Protein AF-A0A933M0D0-F1 (afdb_monomer_lite)

Foldseek 3Di:
DPPDDDPPVVVVVVVVLVVVQVVVCVVPVPDDPCVVCVVVVQVVCCVVVVRPGPVVVVVVVVVVVVVVVVVVVVVVVVVVCVVVVVPPPPCPPDVVNVVVVVVVVVVVVVVVLVVVLVVLVVVLVVCVVVVPVPVSVVSVVVSVVSVVVVVVVVD

Secondary structure (DSSP, 8-state):
--S----HHHHHHHHHHHHHHHHHHHH-TT--HHHHHHHHHHHHHHHHTTT--HHHHHHHHHHHHHHHHHHHHHHHHHHHHHHTT---------HHHHHHHHHHHHHHHHHHHHHHHHHHHHHHHHHHHTT-HHHHHHHHHHHHHHHHHHHHTT-

Sequence (155 aa):
EMPFQVPENLIFLGRTVAILSGMCTGLNPDFNLFIGLAPFAQTLLTEETGGEGLDFWLNEAVEIGRKLLALPARIDGVLNRIERGEFTMISKPSPEQKQQTQLITSALNRLTGGVIVAALIVAGTTLVVNGNWELGIGGWGVALIVLVWMMIQRK

Structure (mmCIF, N/CA/C/O backbone):
data_AF-A0A933M0D0-F1
#
_entry.id   AF-A0A933M0D0-F1
#
loop_
_atom_site.group_PDB
_atom_site.id
_atom_site.type_symbol
_atom_site.label_atom_id
_atom_site.label_alt_id
_atom_site.label_comp_id
_atom_site.label_asym_id
_atom_site.label_entity_id
_atom_site.label_seq_id
_atom_site.pdbx_PDB_ins_code
_atom_site.Cartn_x
_atom_site.Cartn_y
_atom_site.Cartn_z
_atom_site.occupancy
_atom_site.B_iso_or_equiv
_atom_site.auth_seq_id
_atom_site.auth_comp_id
_atom_site.auth_asym_id
_atom_site.auth_atom_id
_atom_site.pdbx_PDB_model_num
ATOM 1 N N . GLU A 1 1 ? -1.687 -19.202 4.052 1.00 47.28 1 GLU A N 1
ATOM 2 C CA . GLU A 1 1 ? -1.463 -18.521 5.345 1.00 47.28 1 GLU A CA 1
ATOM 3 C C . GLU A 1 1 ? -2.719 -17.732 5.672 1.00 47.28 1 GLU A C 1
ATOM 5 O O . GLU A 1 1 ? -3.246 -17.081 4.778 1.00 47.28 1 GLU A O 1
ATOM 10 N N . MET A 1 2 ? -3.283 -17.880 6.873 1.00 53.00 2 MET A N 1
ATOM 11 C CA . MET A 1 2 ? -4.492 -17.132 7.235 1.00 53.00 2 MET A CA 1
ATOM 12 C C . MET A 1 2 ? -4.117 -15.647 7.373 1.00 53.00 2 MET A C 1
ATOM 14 O O . MET A 1 2 ? -3.238 -15.341 8.177 1.00 53.00 2 MET A O 1
ATOM 18 N N . PRO A 1 3 ? -4.737 -14.733 6.603 1.00 57.22 3 PRO A N 1
ATOM 19 C CA . PRO A 1 3 ? -4.288 -13.342 6.469 1.00 57.22 3 PRO A CA 1
ATOM 20 C C . PRO A 1 3 ? -4.542 -12.474 7.713 1.00 57.22 3 PRO A C 1
ATOM 22 O O . PRO A 1 3 ? -4.252 -11.282 7.703 1.00 57.22 3 PRO A O 1
ATOM 25 N N . PHE A 1 4 ? -5.080 -13.054 8.788 1.00 62.19 4 PHE A N 1
ATOM 26 C CA . PHE A 1 4 ? -5.406 -12.348 10.016 1.00 62.19 4 PHE A CA 1
ATOM 27 C C . PHE A 1 4 ? -5.149 -13.255 11.222 1.00 62.19 4 PHE A C 1
ATOM 29 O O . PHE A 1 4 ? -5.796 -14.291 11.377 1.00 62.19 4 PHE A O 1
ATOM 36 N N . GLN A 1 5 ? -4.190 -12.873 12.064 1.00 72.00 5 GLN A N 1
ATOM 37 C CA . GLN A 1 5 ? -3.934 -13.515 13.350 1.00 72.00 5 GLN A CA 1
ATOM 38 C C . GLN A 1 5 ? -4.382 -12.547 14.439 1.00 72.00 5 GLN A C 1
ATOM 40 O O . GLN A 1 5 ? -3.798 -11.478 14.611 1.00 72.00 5 GLN A O 1
ATOM 45 N N . VAL A 1 6 ? -5.451 -12.901 15.151 1.00 74.62 6 VAL A N 1
ATOM 46 C CA . VAL A 1 6 ? -5.851 -12.165 16.353 1.00 74.62 6 VAL A CA 1
ATOM 47 C C . VAL A 1 6 ? -4.766 -12.386 17.416 1.00 74.62 6 VAL A C 1
ATOM 49 O O . VAL A 1 6 ? -4.372 -13.538 17.613 1.00 74.62 6 VAL A O 1
ATOM 52 N N . PRO A 1 7 ? -4.280 -11.334 18.105 1.00 83.06 7 PRO A N 1
ATOM 53 C CA . PRO A 1 7 ? -3.307 -11.476 19.183 1.00 83.06 7 PRO A CA 1
ATOM 54 C C . PRO A 1 7 ? -3.739 -12.523 20.220 1.00 83.06 7 PRO A C 1
ATOM 56 O O . PRO A 1 7 ? -4.860 -12.471 20.727 1.00 83.06 7 PRO A O 1
ATOM 59 N N . GLU A 1 8 ? -2.837 -13.440 20.573 1.00 85.88 8 GLU A N 1
ATOM 60 C CA . GLU A 1 8 ? -3.092 -14.563 21.492 1.00 85.88 8 GLU A CA 1
ATOM 61 C C . GLU A 1 8 ? -3.709 -14.112 22.830 1.00 85.88 8 GLU A C 1
ATOM 63 O O . GLU A 1 8 ? -4.680 -14.696 23.316 1.00 85.88 8 GLU A O 1
ATOM 68 N N . ASN A 1 9 ? -3.223 -12.995 23.374 1.00 87.62 9 ASN A N 1
ATOM 69 C CA . ASN A 1 9 ? -3.717 -12.421 24.627 1.00 87.62 9 ASN A CA 1
ATOM 70 C C . ASN A 1 9 ? -5.207 -12.050 24.576 1.00 87.62 9 ASN A C 1
ATOM 72 O O . ASN A 1 9 ? -5.917 -12.232 25.564 1.00 87.62 9 ASN A O 1
ATOM 76 N N . LEU A 1 10 ? -5.709 -11.571 23.432 1.00 88.88 10 LEU A N 1
ATOM 77 C CA . LEU A 1 10 ? -7.127 -11.222 23.285 1.00 88.88 10 LEU A CA 1
ATOM 78 C C . LEU A 1 10 ? -8.012 -12.470 23.275 1.00 88.88 10 LEU A C 1
ATOM 80 O O . LEU A 1 10 ? -9.120 -12.448 23.810 1.00 88.88 10 LEU A O 1
ATOM 84 N N . ILE A 1 11 ? -7.509 -13.575 22.721 1.00 91.00 11 ILE A N 1
ATOM 85 C CA . ILE A 1 11 ? -8.216 -14.860 22.710 1.00 91.00 11 ILE A CA 1
ATOM 86 C C . ILE A 1 11 ? -8.322 -15.412 24.139 1.00 91.00 11 ILE A C 1
ATOM 88 O O . ILE A 1 11 ? -9.409 -15.813 24.566 1.00 91.00 11 ILE A O 1
ATOM 92 N N . PHE A 1 12 ? -7.226 -15.399 24.907 1.00 93.44 12 PHE A N 1
ATOM 93 C CA . PHE A 1 12 ? -7.249 -15.839 26.307 1.00 93.44 12 PHE A CA 1
ATOM 94 C C . PHE A 1 12 ? -8.118 -14.952 27.194 1.00 93.44 12 PHE A C 1
ATOM 96 O O . PHE A 1 12 ? -8.870 -15.472 28.025 1.00 93.44 12 PHE A O 1
ATOM 103 N N . LEU A 1 13 ? -8.075 -13.634 26.993 1.00 91.25 13 LEU A N 1
ATOM 104 C CA . LEU A 1 13 ? -8.952 -12.698 27.688 1.00 91.25 13 LEU A CA 1
ATOM 105 C C . LEU A 1 13 ? -10.425 -13.012 27.397 1.00 91.25 13 LEU A C 1
ATOM 107 O O . LEU A 1 13 ? -11.202 -13.209 28.330 1.00 91.25 13 LEU A O 1
ATOM 111 N N . GLY A 1 14 ? -10.796 -13.141 26.118 1.00 91.50 14 GLY A N 1
ATOM 112 C CA . GLY A 1 14 ? -12.165 -13.463 25.709 1.00 91.50 14 GLY A CA 1
ATOM 113 C C . GLY A 1 14 ? -12.664 -14.775 26.315 1.00 91.50 14 GLY A C 1
ATOM 114 O O . GLY A 1 14 ? -13.768 -14.828 26.855 1.00 91.50 14 GLY A O 1
ATOM 115 N N . ARG A 1 15 ? -11.826 -15.819 26.322 1.00 93.56 15 ARG A N 1
ATOM 116 C CA . ARG A 1 15 ? -12.139 -17.095 26.984 1.00 93.56 15 ARG A CA 1
ATOM 117 C C . ARG A 1 15 ? -12.349 -16.929 28.489 1.00 93.56 15 ARG A C 1
ATOM 119 O O . ARG A 1 15 ? -13.273 -17.521 29.040 1.00 93.56 15 ARG A O 1
ATOM 126 N N . THR A 1 16 ? -11.504 -16.147 29.150 1.00 93.44 16 THR A N 1
ATOM 127 C CA . THR A 1 16 ? -11.589 -15.923 30.600 1.00 93.44 16 THR A CA 1
ATOM 128 C C . THR A 1 16 ? -12.878 -15.189 30.962 1.00 93.44 16 THR A C 1
ATOM 130 O O . THR A 1 16 ? -13.608 -15.637 31.844 1.00 93.44 16 THR A O 1
ATOM 133 N N . VAL A 1 17 ? -13.210 -14.122 30.228 1.00 91.00 17 VAL A N 1
ATOM 134 C CA . VAL A 1 17 ? -14.464 -13.369 30.389 1.00 91.00 17 VAL A CA 1
ATOM 135 C C . VAL A 1 17 ? -15.677 -14.255 30.102 1.00 91.00 17 VAL A C 1
ATOM 137 O O . VAL A 1 17 ? -16.640 -14.225 30.862 1.00 91.00 17 VAL A O 1
ATOM 140 N N . ALA A 1 18 ? -15.627 -15.090 29.060 1.00 90.25 18 ALA A N 1
ATOM 141 C CA . ALA A 1 18 ? -16.712 -16.010 28.725 1.00 90.25 18 ALA A CA 1
ATOM 142 C C . ALA A 1 18 ? -16.953 -17.061 29.822 1.00 90.25 18 ALA A C 1
ATOM 144 O O . ALA A 1 18 ? -18.097 -17.287 30.213 1.00 90.25 18 ALA A O 1
ATOM 145 N N . ILE A 1 19 ? -15.888 -17.673 30.356 1.00 92.50 19 ILE A N 1
ATOM 146 C CA . ILE A 1 19 ? -15.989 -18.634 31.466 1.00 92.50 19 ILE A CA 1
ATOM 147 C C . ILE A 1 19 ? -16.534 -17.940 32.716 1.00 92.50 19 ILE A C 1
ATOM 149 O O . ILE A 1 19 ? -17.456 -18.456 33.344 1.00 92.50 19 ILE A O 1
ATOM 153 N N . LEU A 1 20 ? -16.007 -16.761 33.056 1.00 90.81 20 LEU A N 1
ATOM 154 C CA . LEU A 1 20 ? -16.471 -15.981 34.200 1.00 90.81 20 LEU A CA 1
ATOM 155 C C . LEU A 1 20 ? -17.954 -15.621 34.067 1.00 90.81 20 LEU A C 1
ATOM 157 O O . LEU A 1 20 ? -18.722 -15.858 34.995 1.00 90.81 20 LEU A O 1
ATOM 161 N N . SER A 1 21 ? -18.373 -15.133 32.896 1.00 88.25 21 SER A N 1
ATOM 162 C CA . SER A 1 21 ? -19.778 -14.839 32.607 1.00 88.25 21 SER A CA 1
ATOM 163 C C . SER A 1 21 ? -20.642 -16.084 32.763 1.00 88.25 21 SER A C 1
ATOM 165 O O . SER A 1 21 ? -21.686 -16.012 33.399 1.00 88.25 21 SER A O 1
ATOM 167 N N . GLY A 1 22 ? -20.196 -17.231 32.244 1.00 88.50 22 GLY A N 1
ATOM 168 C CA . GLY A 1 22 ? -20.913 -18.498 32.378 1.00 88.50 22 GLY A CA 1
ATOM 169 C C . GLY A 1 22 ? -21.071 -18.943 33.834 1.00 88.50 22 GLY A C 1
ATOM 170 O O . GLY A 1 22 ? -22.151 -19.382 34.219 1.00 88.50 22 GLY A O 1
ATOM 171 N N . MET A 1 23 ? -20.038 -18.779 34.665 1.00 90.50 23 MET A N 1
ATOM 172 C CA . MET A 1 23 ? -20.120 -19.079 36.100 1.00 90.50 23 MET A CA 1
ATOM 173 C C . MET A 1 23 ? -21.076 -18.130 36.833 1.00 90.50 23 MET A C 1
ATOM 175 O O . MET A 1 23 ? -21.888 -18.584 37.638 1.00 90.50 23 MET A O 1
ATOM 179 N N . CYS A 1 24 ? -21.014 -16.826 36.547 1.00 85.31 24 CYS A N 1
ATOM 180 C CA . CYS A 1 24 ? -21.884 -15.833 37.178 1.00 85.31 24 CYS A CA 1
ATOM 181 C C . CYS A 1 24 ? -23.355 -16.010 36.774 1.00 85.31 24 CYS A C 1
ATOM 183 O O . CYS A 1 24 ? -24.223 -16.011 37.645 1.00 85.31 24 CYS A O 1
ATOM 185 N N . THR A 1 25 ? -23.631 -16.229 35.485 1.00 85.50 25 THR A N 1
ATOM 186 C CA . THR A 1 25 ? -24.983 -16.522 34.980 1.00 85.50 25 THR A CA 1
ATOM 187 C C . THR A 1 25 ? -25.485 -17.887 35.462 1.00 85.50 25 THR A C 1
ATOM 189 O O . THR A 1 25 ? -26.676 -18.057 35.703 1.00 85.50 25 THR A O 1
ATOM 192 N N . GLY A 1 26 ? -24.588 -18.857 35.671 1.00 85.56 26 GLY A N 1
ATOM 193 C CA . GLY A 1 26 ? -24.927 -20.144 36.280 1.00 85.56 26 GLY A CA 1
ATOM 194 C C . GLY A 1 26 ? -25.361 -20.038 37.747 1.00 85.56 26 GLY A C 1
ATOM 195 O O . GLY A 1 26 ? -26.199 -20.824 38.183 1.00 85.56 26 GLY A O 1
ATOM 196 N N . LEU A 1 27 ? -24.826 -19.071 38.504 1.00 87.69 27 LEU A N 1
ATOM 197 C CA . LEU A 1 27 ? -25.239 -18.795 39.888 1.00 87.69 27 LEU A CA 1
ATOM 198 C C . LEU A 1 27 ? -26.525 -17.964 39.967 1.00 87.69 27 LEU A C 1
ATOM 200 O O . LEU A 1 27 ? -27.368 -18.207 40.828 1.00 87.69 27 LEU A O 1
ATOM 204 N N . ASN A 1 28 ? -26.645 -16.956 39.106 1.00 86.94 28 ASN A N 1
ATOM 205 C CA . ASN A 1 28 ? -27.797 -16.072 39.036 1.00 86.94 28 ASN A CA 1
ATOM 206 C C . ASN A 1 28 ? -28.145 -15.816 37.557 1.00 86.94 28 ASN A C 1
ATOM 208 O O . ASN A 1 28 ? -27.420 -15.070 36.894 1.00 86.94 28 ASN A O 1
ATOM 212 N N . PRO A 1 29 ? -29.250 -16.389 37.045 1.00 83.06 29 PRO A N 1
ATOM 213 C CA . PRO A 1 29 ? -29.657 -16.241 35.648 1.00 83.06 29 PRO A CA 1
ATOM 214 C C . PRO A 1 29 ? -29.880 -14.788 35.213 1.00 83.06 29 PRO A C 1
ATOM 216 O O . PRO A 1 29 ? -29.657 -14.461 34.050 1.00 83.06 29 PRO A O 1
ATOM 219 N N . ASP A 1 30 ? -30.275 -13.916 36.143 1.00 84.31 30 ASP A N 1
ATOM 220 C CA . ASP A 1 30 ? -30.550 -12.500 35.878 1.00 84.31 30 ASP A CA 1
ATOM 221 C C . ASP A 1 30 ? -29.290 -11.621 35.992 1.00 84.31 30 ASP A C 1
ATOM 223 O O . ASP A 1 30 ? -29.330 -10.411 35.749 1.00 84.31 30 ASP A O 1
ATOM 227 N N . PHE A 1 31 ? -28.148 -12.198 36.377 1.00 81.44 31 PHE A N 1
ATOM 228 C CA . PHE A 1 31 ? -26.908 -11.451 36.537 1.00 81.44 31 PHE A CA 1
ATOM 229 C C . PHE A 1 31 ? -26.242 -11.168 35.186 1.00 81.44 31 PHE A C 1
ATOM 231 O O . PHE A 1 31 ? -25.801 -12.073 34.474 1.00 81.44 31 PHE A O 1
ATOM 238 N N . ASN A 1 32 ? -26.094 -9.880 34.868 1.00 81.94 32 ASN A N 1
ATOM 239 C CA . ASN A 1 32 ? -25.391 -9.411 33.680 1.00 81.94 32 ASN A CA 1
ATOM 240 C C . ASN A 1 32 ? -23.976 -8.931 34.038 1.00 81.94 32 ASN A C 1
ATOM 242 O O . ASN A 1 32 ? -23.793 -7.858 34.620 1.00 81.94 32 ASN A O 1
ATOM 246 N N . LEU A 1 33 ? -22.969 -9.711 33.632 1.00 83.88 33 LEU A N 1
ATOM 247 C CA . LEU A 1 33 ? -21.555 -9.411 33.867 1.00 83.88 33 LEU A CA 1
ATOM 248 C C . LEU A 1 33 ? -21.144 -8.029 33.327 1.00 83.88 33 LEU A C 1
ATOM 250 O O . LEU A 1 33 ? -20.387 -7.317 33.982 1.00 83.88 33 LEU A O 1
ATOM 254 N N . PHE A 1 34 ? -21.656 -7.626 32.162 1.00 82.56 34 PHE A N 1
ATOM 255 C CA . PHE A 1 34 ? -21.295 -6.352 31.534 1.00 82.56 34 PHE A CA 1
ATOM 256 C C . PHE A 1 34 ? -21.801 -5.149 32.334 1.00 82.56 34 PHE A C 1
ATOM 258 O O . PHE A 1 34 ? -21.092 -4.152 32.440 1.00 82.56 34 PHE A O 1
ATOM 265 N N . ILE A 1 35 ? -22.981 -5.258 32.954 1.00 84.38 35 ILE A N 1
ATOM 266 C CA . ILE A 1 35 ? -23.513 -4.217 33.849 1.00 84.38 35 ILE A CA 1
ATOM 267 C C . ILE A 1 35 ? -22.642 -4.111 35.107 1.00 84.38 35 ILE A C 1
ATOM 269 O O . ILE A 1 35 ? -22.310 -3.009 35.536 1.00 84.38 35 ILE A O 1
ATOM 273 N N . GLY A 1 36 ? -22.225 -5.249 35.673 1.00 82.88 36 GLY A N 1
ATOM 274 C CA . GLY A 1 36 ? -21.347 -5.279 36.848 1.00 82.88 36 GLY A CA 1
ATOM 275 C C . GLY A 1 36 ? -19.932 -4.751 36.578 1.00 82.88 36 GLY A C 1
ATOM 276 O O . GLY A 1 36 ? -19.314 -4.168 37.467 1.00 82.88 36 GLY A O 1
ATOM 277 N N . LEU A 1 37 ? -19.427 -4.918 35.352 1.00 84.69 37 LEU A N 1
ATOM 278 C CA . LEU A 1 37 ? -18.112 -4.428 34.925 1.00 84.69 37 LEU A CA 1
ATOM 279 C C . LEU A 1 37 ? -18.117 -2.960 34.474 1.00 84.69 37 LEU A C 1
ATOM 281 O O . LEU A 1 37 ? -17.065 -2.324 34.501 1.00 84.69 37 LEU A O 1
ATOM 285 N N . ALA A 1 38 ? -19.273 -2.411 34.090 1.00 83.88 38 ALA A N 1
ATOM 286 C CA . ALA A 1 38 ? -19.419 -1.027 33.637 1.00 83.88 38 ALA A CA 1
ATOM 287 C C . ALA A 1 38 ? -18.742 0.027 34.544 1.00 83.88 38 ALA A C 1
ATOM 289 O O . ALA A 1 38 ? -18.010 0.857 34.000 1.00 83.88 38 ALA A O 1
ATOM 290 N N . PRO A 1 39 ? -18.897 0.015 35.887 1.00 83.06 39 PRO A N 1
ATOM 291 C CA . PRO A 1 39 ? -18.235 1.003 36.742 1.00 83.06 39 PRO A CA 1
ATOM 292 C C . PRO A 1 39 ? -16.706 0.885 36.713 1.00 83.06 39 PRO A C 1
ATOM 294 O O . PRO A 1 39 ? -16.020 1.899 36.723 1.00 83.06 39 PRO A O 1
ATOM 297 N N . PHE A 1 40 ? -16.155 -0.327 36.611 1.00 84.25 40 PHE A N 1
ATOM 298 C CA . PHE A 1 40 ? -14.705 -0.525 36.510 1.00 84.25 40 PHE A CA 1
ATOM 299 C C . PHE A 1 40 ? -14.163 -0.042 35.166 1.00 84.25 40 PHE A C 1
ATOM 301 O O . PHE A 1 40 ? -13.123 0.609 35.122 1.00 84.25 40 PHE A O 1
ATOM 308 N N . ALA A 1 41 ? -14.888 -0.318 34.079 1.00 83.75 41 ALA A N 1
ATOM 309 C CA . ALA A 1 41 ? -14.538 0.183 32.756 1.00 83.75 41 ALA A CA 1
ATOM 310 C C . ALA A 1 41 ? -14.546 1.718 32.717 1.00 83.75 41 ALA A C 1
ATOM 312 O O . ALA A 1 41 ? -13.640 2.312 32.142 1.00 83.75 41 ALA A O 1
ATOM 313 N N . GLN A 1 42 ? -15.522 2.363 33.367 1.00 80.44 42 GLN A N 1
ATOM 314 C CA . GLN A 1 42 ? -15.562 3.823 33.481 1.00 80.44 42 GLN A CA 1
ATOM 315 C C . GLN A 1 42 ? -14.344 4.371 34.226 1.00 80.44 42 GLN A C 1
ATOM 317 O O . GLN A 1 42 ? -13.711 5.287 33.711 1.00 80.44 42 GLN A O 1
ATOM 322 N N . THR A 1 43 ? -13.976 3.788 35.372 1.00 82.50 43 THR A N 1
ATOM 323 C CA . THR A 1 43 ? -12.800 4.229 36.139 1.00 82.50 43 THR A CA 1
ATOM 324 C C . THR A 1 43 ? -11.510 4.101 35.328 1.00 82.50 43 THR A C 1
ATOM 326 O O . THR A 1 43 ? -10.747 5.061 35.249 1.00 82.50 43 THR A O 1
ATOM 329 N N . LEU A 1 44 ? -11.301 2.958 34.662 1.00 82.31 44 LEU A N 1
ATOM 330 C CA . LEU A 1 44 ? -10.123 2.727 33.817 1.00 82.31 44 LEU A CA 1
ATOM 331 C C . LEU A 1 44 ? -10.051 3.724 32.659 1.00 82.31 44 LEU A C 1
ATOM 333 O O . LEU A 1 44 ? -9.001 4.306 32.404 1.00 82.31 44 LEU A O 1
ATOM 337 N N . LEU A 1 45 ? -11.179 3.964 31.987 1.00 78.62 45 LEU A N 1
ATOM 338 C CA . LEU A 1 45 ? -11.239 4.941 30.908 1.00 78.62 45 LEU A CA 1
ATOM 339 C C . LEU A 1 45 ? -10.916 6.340 31.423 1.00 78.62 45 LEU A C 1
ATOM 341 O O . LEU A 1 45 ? -10.110 7.016 30.799 1.00 78.62 45 LEU A O 1
ATOM 345 N N . THR A 1 46 ? -11.481 6.773 32.554 1.00 78.50 46 THR A N 1
ATOM 346 C CA . THR A 1 46 ? -11.195 8.104 33.120 1.00 78.50 46 THR A CA 1
ATOM 347 C C . THR A 1 46 ? -9.744 8.283 33.561 1.00 78.50 46 THR A C 1
ATOM 349 O O . THR A 1 46 ? -9.220 9.392 33.473 1.00 78.50 46 THR A O 1
ATOM 352 N N . GLU A 1 47 ? -9.092 7.211 34.011 1.00 79.94 47 GLU A N 1
ATOM 353 C CA . GLU A 1 47 ? -7.695 7.225 34.452 1.00 79.94 47 GLU A CA 1
ATOM 354 C C . GLU A 1 47 ? -6.726 7.292 33.259 1.00 79.94 47 GLU A C 1
ATOM 356 O O . GLU A 1 47 ? -5.760 8.053 33.287 1.00 79.94 47 GLU A O 1
ATOM 361 N N . GLU A 1 48 ? -7.032 6.580 32.170 1.00 74.44 48 GLU A N 1
ATOM 362 C CA . GLU A 1 48 ? -6.230 6.571 30.935 1.00 74.44 48 GLU A CA 1
ATOM 363 C C . GLU A 1 48 ? -6.439 7.824 30.062 1.00 74.44 48 GLU A C 1
ATOM 365 O O . GLU A 1 48 ? -5.533 8.241 29.342 1.00 74.44 48 GLU A O 1
ATOM 370 N N . THR A 1 49 ? -7.623 8.445 30.108 1.00 64.50 49 THR A N 1
ATOM 371 C CA . THR A 1 49 ? -8.001 9.567 29.217 1.00 64.50 49 THR A CA 1
ATOM 372 C C . THR A 1 49 ? -7.759 10.955 29.794 1.00 64.50 49 THR A C 1
ATOM 374 O O . THR A 1 49 ? -8.028 11.949 29.123 1.00 64.50 49 THR A O 1
ATOM 377 N N . GLY A 1 50 ? -7.302 11.072 31.043 1.00 66.94 50 GLY A N 1
ATOM 378 C CA . GLY A 1 50 ? -7.106 12.382 31.674 1.00 66.94 50 GLY A CA 1
ATOM 379 C C . GLY A 1 50 ? -8.387 13.227 31.787 1.00 66.94 50 GLY A C 1
ATOM 380 O O . GLY A 1 50 ? -8.295 14.442 31.955 1.00 66.94 50 GLY A O 1
ATOM 381 N N . GLY A 1 51 ? -9.571 12.604 31.703 1.00 66.19 51 GLY A N 1
ATOM 382 C CA . GLY A 1 51 ? -10.873 13.270 31.830 1.00 66.19 51 GLY A CA 1
ATOM 383 C C . GLY A 1 51 ? -11.705 13.367 30.547 1.00 66.19 51 GLY A C 1
ATOM 384 O O . GLY A 1 51 ? -12.835 13.854 30.610 1.00 66.19 51 GLY A O 1
ATOM 385 N N . GLU A 1 52 ? -11.214 12.890 29.401 1.00 67.69 52 GLU A N 1
ATOM 386 C CA . GLU A 1 52 ? -12.024 12.788 28.181 1.00 67.69 52 GLU A CA 1
ATOM 387 C C . GLU A 1 52 ? -12.894 11.520 28.235 1.00 67.69 52 GLU A C 1
ATOM 389 O O . GLU A 1 52 ? -12.421 10.396 28.101 1.00 67.69 52 GLU A O 1
ATOM 394 N N . GLY A 1 53 ? -14.186 11.698 28.518 1.00 74.56 53 GLY A N 1
ATOM 395 C CA . GLY A 1 53 ? -15.115 10.606 28.813 1.00 74.56 53 GLY A CA 1
ATOM 396 C C . GLY A 1 53 ? -15.340 9.584 27.686 1.00 74.56 53 GLY A C 1
ATOM 397 O O . GLY A 1 53 ? -14.793 9.649 26.588 1.00 74.56 53 GLY A O 1
ATOM 398 N N . LEU A 1 54 ? -16.234 8.634 27.968 1.00 77.06 54 LEU A N 1
ATOM 399 C CA . LEU A 1 54 ? -16.563 7.475 27.123 1.00 77.06 54 LEU A CA 1
ATOM 400 C C . LEU A 1 54 ? -16.985 7.852 25.682 1.00 77.06 54 LEU A C 1
ATOM 402 O O . LEU A 1 54 ? -16.750 7.088 24.746 1.00 77.06 54 LEU A O 1
ATOM 406 N N . ASP A 1 55 ? -17.534 9.054 25.492 1.00 80.31 55 ASP A N 1
ATOM 407 C CA . ASP A 1 55 ? -17.948 9.595 24.191 1.00 80.31 55 ASP A CA 1
ATOM 408 C C . ASP A 1 55 ? -16.778 9.834 23.222 1.00 80.31 55 ASP A C 1
ATOM 410 O O . ASP A 1 55 ? -16.943 9.684 22.009 1.00 80.31 55 ASP A O 1
ATOM 414 N N . PHE A 1 56 ? -15.588 10.177 23.728 1.00 81.50 56 PHE A N 1
ATOM 415 C CA . PHE A 1 56 ? -14.403 10.379 22.890 1.00 81.50 56 PHE A CA 1
ATOM 416 C C . PHE A 1 56 ? -13.973 9.060 22.232 1.00 81.50 56 PHE A C 1
ATOM 418 O O . PHE A 1 56 ? -13.870 8.968 21.008 1.00 81.50 56 PHE A O 1
ATOM 425 N N . TRP A 1 57 ? -13.836 8.000 23.031 1.00 81.75 57 TRP A N 1
ATOM 426 C CA . TRP A 1 57 ? -13.471 6.669 22.540 1.00 81.75 57 TRP A CA 1
ATOM 427 C C . TRP A 1 57 ? -14.537 6.032 21.650 1.00 81.75 57 TRP A C 1
ATOM 429 O O . TRP A 1 57 ? -14.193 5.331 20.698 1.00 81.75 57 TRP A O 1
ATOM 439 N N . LEU A 1 58 ? -15.824 6.278 21.920 1.00 84.19 58 LEU A N 1
ATOM 440 C CA . LEU A 1 58 ? -16.898 5.836 21.027 1.00 84.19 58 LEU A CA 1
ATOM 441 C C . LEU A 1 58 ? -16.770 6.474 19.640 1.00 84.19 58 LEU A C 1
ATOM 443 O O . LEU A 1 58 ? -16.894 5.769 18.637 1.00 84.19 58 LEU A O 1
ATOM 447 N N . ASN A 1 59 ? -16.482 7.776 19.571 1.00 86.06 59 ASN A N 1
ATOM 448 C CA . ASN 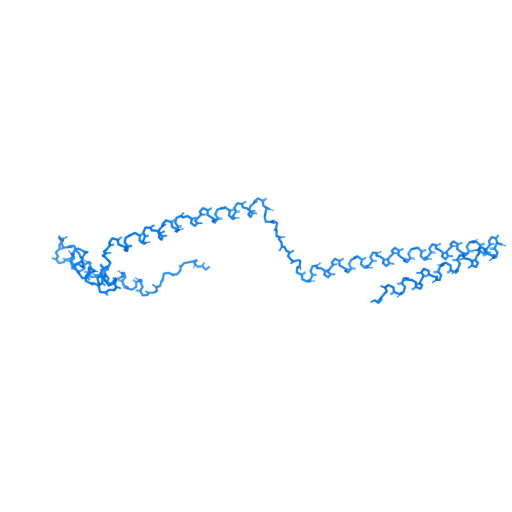A 1 59 ? -16.266 8.457 18.295 1.00 86.06 59 ASN A CA 1
ATOM 449 C C . ASN A 1 59 ? -15.021 7.932 17.566 1.00 86.06 59 ASN A C 1
ATOM 451 O O . ASN A 1 59 ? -15.103 7.650 16.368 1.00 86.06 59 ASN A O 1
ATOM 455 N N . GLU A 1 60 ? -13.915 7.709 18.279 1.00 85.50 60 GLU A N 1
ATOM 456 C CA . GLU A 1 60 ? -12.689 7.142 17.700 1.00 85.50 60 GLU A CA 1
ATOM 457 C C . GLU A 1 60 ? -12.931 5.726 17.144 1.00 85.50 60 GLU A C 1
ATOM 459 O O . GLU A 1 60 ? -12.559 5.412 16.010 1.00 85.50 60 GLU A O 1
ATOM 464 N N . ALA A 1 61 ? -13.642 4.872 17.889 1.00 87.44 61 ALA A N 1
ATOM 465 C CA . ALA A 1 61 ? -14.002 3.526 17.443 1.00 87.44 61 ALA A CA 1
ATOM 466 C C . ALA A 1 61 ? -14.899 3.547 16.192 1.00 87.44 61 ALA A C 1
ATOM 468 O O . ALA A 1 61 ? -14.702 2.748 15.269 1.00 87.44 61 ALA A O 1
ATOM 469 N N . VAL A 1 62 ? -15.858 4.476 16.127 1.00 90.44 62 VAL A N 1
ATOM 470 C CA . VAL A 1 62 ? -16.704 4.684 14.941 1.00 90.44 62 VAL A CA 1
ATOM 471 C C . VAL A 1 62 ? -15.870 5.165 13.753 1.00 90.44 62 VAL A C 1
ATOM 473 O O . VAL A 1 62 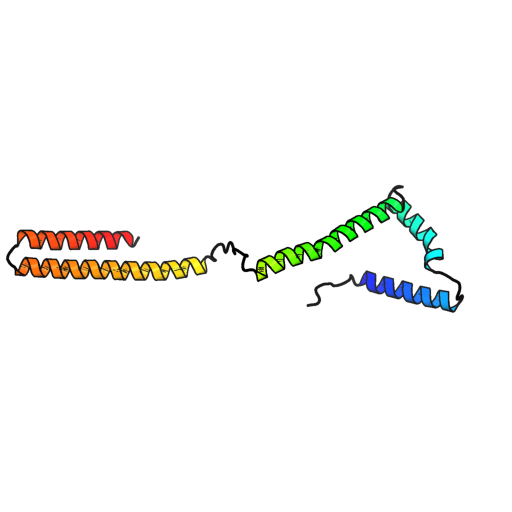? -16.080 4.696 12.630 1.00 90.44 62 VAL A O 1
ATOM 476 N N . GLU A 1 63 ? -14.899 6.051 13.968 1.00 86.38 63 GLU A N 1
ATOM 477 C CA . GLU A 1 63 ? -14.023 6.540 12.905 1.00 86.38 63 GLU A CA 1
ATOM 478 C C . GLU A 1 63 ? -13.113 5.430 12.355 1.00 86.38 63 GLU A C 1
ATOM 480 O O . GLU A 1 63 ? -12.999 5.264 11.133 1.00 86.38 63 GLU A O 1
ATOM 485 N N . ILE A 1 64 ? -12.528 4.612 13.234 1.00 87.25 64 ILE A N 1
ATOM 486 C CA . ILE A 1 64 ? -11.752 3.422 12.856 1.00 87.25 64 ILE A CA 1
ATOM 487 C C . ILE A 1 64 ? -12.639 2.430 12.094 1.00 87.25 64 ILE A C 1
ATOM 489 O O . ILE A 1 64 ? -12.255 1.961 11.019 1.00 87.25 64 ILE A O 1
ATOM 493 N N . GLY A 1 65 ? -13.849 2.158 12.588 1.00 88.88 65 GLY A N 1
ATOM 494 C CA . GLY A 1 65 ? -14.820 1.297 11.911 1.00 88.88 65 GLY A CA 1
ATOM 495 C C . GLY A 1 65 ? -15.168 1.805 10.510 1.00 88.88 65 GLY A C 1
ATOM 496 O O . GLY A 1 65 ? -15.172 1.037 9.546 1.00 88.88 65 GLY A O 1
ATOM 497 N N . ARG A 1 66 ? -15.363 3.118 10.354 1.00 86.81 66 ARG A N 1
ATOM 498 C CA . ARG A 1 66 ? -15.627 3.750 9.055 1.00 86.81 66 ARG A CA 1
ATOM 499 C C . ARG A 1 66 ? -14.436 3.630 8.099 1.00 86.81 66 ARG A C 1
ATOM 501 O O . ARG A 1 66 ? -14.640 3.381 6.910 1.00 86.81 66 ARG A O 1
ATOM 508 N N . LYS A 1 67 ? -13.201 3.758 8.599 1.00 82.56 67 LYS A N 1
ATOM 509 C CA . LYS A 1 67 ? -11.968 3.539 7.816 1.00 82.56 67 LYS A CA 1
ATOM 510 C C . LYS A 1 67 ? -11.842 2.078 7.366 1.00 82.56 67 LYS A C 1
ATOM 512 O O . LYS A 1 67 ? -11.525 1.836 6.202 1.00 82.56 67 LYS A O 1
ATOM 517 N N . LEU A 1 68 ? -12.151 1.121 8.242 1.00 85.44 68 LEU A N 1
ATOM 518 C CA . LEU A 1 68 ? -12.136 -0.310 7.920 1.00 85.44 68 LEU A CA 1
ATOM 519 C C . LEU A 1 68 ? -13.212 -0.695 6.898 1.00 85.44 68 LEU A C 1
ATOM 521 O O . LEU A 1 68 ? -12.932 -1.466 5.987 1.00 85.44 68 LEU A O 1
ATOM 525 N N . LEU A 1 69 ? -14.411 -0.117 6.982 1.00 85.69 69 LEU A N 1
ATOM 526 C CA . LEU A 1 69 ? -15.475 -0.344 5.995 1.00 85.69 69 LEU A CA 1
ATOM 527 C C . LEU A 1 69 ? -15.164 0.276 4.624 1.00 85.69 69 LEU A C 1
ATOM 529 O O . LEU A 1 69 ? -15.641 -0.210 3.602 1.00 85.69 69 LEU A O 1
ATOM 533 N N . ALA A 1 70 ? -14.335 1.321 4.579 1.00 79.44 70 ALA A N 1
ATOM 534 C CA . ALA A 1 70 ? -13.881 1.932 3.332 1.00 79.44 70 ALA A CA 1
ATOM 535 C C . ALA A 1 70 ? -12.696 1.193 2.672 1.00 79.44 70 ALA A C 1
ATOM 537 O O . ALA A 1 70 ? -12.400 1.447 1.502 1.00 79.44 70 ALA A O 1
ATOM 538 N N . LEU A 1 71 ? -12.006 0.296 3.388 1.00 82.19 71 LEU A N 1
ATOM 539 C CA . LEU A 1 71 ? -10.910 -0.517 2.844 1.00 82.19 71 LEU A CA 1
ATOM 540 C C . LEU A 1 71 ? -11.335 -1.495 1.736 1.00 82.19 71 LEU A C 1
ATOM 542 O O . LEU A 1 71 ? -10.667 -1.477 0.701 1.00 82.19 71 LEU A O 1
ATOM 546 N N . PRO A 1 72 ? -12.400 -2.314 1.872 1.00 80.94 72 PRO A N 1
ATOM 547 C CA . PRO A 1 72 ? -12.786 -3.261 0.824 1.00 80.94 72 PRO A CA 1
ATOM 548 C C . PRO A 1 72 ? -13.057 -2.563 -0.511 1.00 80.94 72 PRO A C 1
ATOM 550 O O . PRO A 1 72 ? -12.491 -2.965 -1.517 1.00 80.94 72 PRO A O 1
ATOM 553 N N . ALA A 1 73 ? -13.744 -1.416 -0.506 1.00 76.88 73 ALA A N 1
ATOM 554 C CA . ALA A 1 73 ? -13.978 -0.632 -1.723 1.00 76.88 73 ALA A CA 1
ATOM 555 C C . ALA A 1 73 ? -12.676 -0.176 -2.420 1.00 76.88 73 ALA A C 1
ATOM 557 O O . ALA A 1 73 ? -12.617 -0.063 -3.647 1.00 76.88 73 ALA A O 1
ATOM 558 N N . ARG A 1 74 ? -11.604 0.080 -1.654 1.00 76.56 74 ARG A N 1
ATOM 559 C CA . ARG A 1 74 ? -10.277 0.397 -2.211 1.00 76.56 74 ARG A CA 1
ATOM 560 C C . ARG A 1 74 ? -9.601 -0.845 -2.787 1.00 76.56 74 ARG A C 1
ATOM 562 O O . ARG A 1 74 ? -8.975 -0.741 -3.840 1.00 76.56 74 ARG A O 1
ATOM 569 N N . ILE A 1 75 ? -9.743 -1.994 -2.127 1.00 81.06 75 ILE A N 1
ATOM 570 C CA . ILE A 1 75 ? -9.236 -3.286 -2.611 1.00 81.06 75 ILE A CA 1
ATOM 571 C C . ILE A 1 75 ? -9.945 -3.666 -3.913 1.00 81.06 75 ILE A C 1
ATOM 573 O O . ILE A 1 75 ? -9.265 -3.973 -4.887 1.00 81.06 75 ILE A O 1
ATOM 577 N N . ASP A 1 76 ? -11.269 -3.527 -3.980 1.00 81.19 76 ASP A N 1
ATOM 578 C CA . ASP A 1 76 ? -12.067 -3.779 -5.185 1.00 81.19 76 ASP A CA 1
ATOM 579 C C . ASP A 1 76 ? -11.646 -2.862 -6.334 1.00 81.19 76 ASP A C 1
ATOM 581 O O . ASP A 1 76 ? -11.556 -3.286 -7.484 1.00 81.19 76 ASP A O 1
ATOM 585 N N . GLY A 1 77 ? -11.341 -1.595 -6.043 1.00 79.81 77 GLY A N 1
ATOM 586 C CA . GLY A 1 77 ? -10.836 -0.650 -7.037 1.00 79.81 77 GLY A CA 1
ATOM 587 C C . GLY A 1 77 ? -9.475 -1.051 -7.616 1.00 79.81 77 GLY A C 1
ATOM 588 O O . GLY A 1 77 ? -9.248 -0.888 -8.816 1.00 79.81 77 GLY A O 1
ATOM 589 N N . VAL A 1 78 ? -8.577 -1.587 -6.785 1.00 79.69 78 VAL A N 1
ATOM 590 C CA . VAL A 1 78 ? -7.272 -2.105 -7.223 1.00 79.69 78 VAL A CA 1
ATOM 591 C C . VAL A 1 78 ? -7.440 -3.423 -7.975 1.00 79.69 78 VAL A C 1
ATOM 593 O O . VAL A 1 78 ? -6.864 -3.576 -9.047 1.00 79.69 78 VAL A O 1
ATOM 596 N N . LEU A 1 79 ? -8.266 -4.338 -7.472 1.00 80.56 79 LEU A N 1
ATOM 597 C CA . LEU A 1 79 ? -8.503 -5.644 -8.079 1.00 80.56 79 LEU A CA 1
ATOM 598 C C . LEU A 1 79 ? -9.175 -5.515 -9.450 1.00 80.56 79 LEU A C 1
ATOM 600 O O . LEU A 1 79 ? -8.709 -6.116 -10.409 1.00 80.56 79 LEU A O 1
ATOM 604 N N . ASN A 1 80 ? -10.159 -4.622 -9.586 1.00 79.81 80 ASN A N 1
ATOM 605 C CA . ASN A 1 80 ? -10.766 -4.292 -10.876 1.00 79.81 80 ASN A CA 1
ATOM 606 C C . ASN A 1 80 ? -9.759 -3.678 -11.865 1.00 79.81 80 ASN A C 1
ATOM 608 O O . ASN A 1 80 ? -9.860 -3.896 -13.068 1.00 79.81 80 ASN A O 1
ATOM 612 N N . ARG A 1 81 ? -8.785 -2.887 -11.391 1.00 72.56 81 ARG A N 1
ATOM 613 C CA . ARG A 1 81 ? -7.705 -2.359 -12.250 1.00 72.56 81 ARG A CA 1
ATOM 614 C C . ARG A 1 81 ? -6.733 -3.457 -12.688 1.00 72.56 81 ARG A C 1
ATOM 616 O O . ARG A 1 81 ? -6.234 -3.393 -13.808 1.00 72.56 81 ARG A O 1
ATOM 623 N N . ILE A 1 82 ? -6.478 -4.449 -11.830 1.00 76.44 82 ILE A N 1
ATOM 624 C CA . ILE A 1 82 ? -5.708 -5.654 -12.179 1.00 76.44 82 ILE A CA 1
ATOM 625 C C . ILE A 1 82 ? -6.470 -6.465 -13.232 1.00 76.44 82 ILE A C 1
ATOM 627 O O . ILE A 1 82 ? -5.898 -6.818 -14.259 1.00 76.44 82 ILE A O 1
ATOM 631 N N . GLU A 1 83 ? -7.761 -6.706 -13.012 1.00 75.69 83 GLU A N 1
ATOM 632 C CA . GLU A 1 83 ? -8.620 -7.508 -13.889 1.00 75.69 83 GLU A CA 1
ATOM 633 C C . GLU A 1 83 ? -8.797 -6.883 -15.278 1.00 75.69 83 GLU A C 1
ATOM 635 O O . GLU A 1 83 ? -8.751 -7.580 -16.288 1.00 75.69 83 GLU A O 1
ATOM 640 N N . ARG A 1 84 ? -8.906 -5.551 -15.353 1.00 79.38 84 ARG A N 1
ATOM 641 C CA . ARG A 1 84 ? -8.969 -4.816 -16.627 1.00 79.38 84 ARG A CA 1
ATOM 642 C C . ARG A 1 84 ? -7.637 -4.747 -17.380 1.00 79.38 84 ARG A C 1
ATOM 644 O O . ARG A 1 84 ? -7.590 -4.159 -18.456 1.00 79.38 84 ARG A O 1
ATOM 651 N N . GLY A 1 85 ? -6.549 -5.291 -16.826 1.00 63.66 85 GLY A N 1
ATOM 652 C CA . GLY A 1 85 ? -5.219 -5.204 -17.435 1.00 63.66 85 GLY A CA 1
ATOM 653 C C . GLY A 1 85 ? -4.660 -3.775 -17.493 1.00 63.66 85 GLY A C 1
ATOM 654 O O . GLY A 1 85 ? -3.654 -3.535 -18.152 1.00 63.66 85 GLY A O 1
ATOM 655 N N . GLU A 1 86 ? -5.284 -2.828 -16.780 1.00 60.41 86 GLU A N 1
ATOM 656 C CA . GLU A 1 86 ? -4.869 -1.421 -16.670 1.00 60.41 86 GLU A CA 1
ATOM 657 C C . GLU A 1 86 ? -3.764 -1.218 -15.630 1.00 60.41 86 GLU A C 1
ATOM 659 O O . GLU A 1 86 ? -3.351 -0.088 -15.354 1.00 60.41 86 GLU A O 1
ATOM 664 N N . PHE A 1 87 ? -3.231 -2.305 -15.068 1.00 52.06 87 PHE A N 1
ATOM 665 C CA . PHE A 1 87 ? -1.864 -2.268 -14.585 1.00 52.06 87 PHE A CA 1
ATOM 666 C C . PHE A 1 87 ? -0.954 -2.070 -15.799 1.00 52.06 87 PHE A C 1
ATOM 668 O O . PHE A 1 87 ? -0.336 -3.003 -16.310 1.00 52.06 87 PHE A O 1
ATOM 675 N N . THR A 1 88 ? -0.816 -0.808 -16.213 1.00 50.69 88 THR A N 1
ATOM 676 C CA . THR A 1 88 ? 0.412 -0.294 -16.801 1.00 50.69 88 THR A CA 1
ATOM 677 C C . THR A 1 88 ? 1.455 -0.520 -15.727 1.00 50.69 88 THR A C 1
ATOM 679 O O . THR A 1 88 ? 1.725 0.333 -14.880 1.00 50.69 88 THR A O 1
ATOM 682 N N . MET A 1 89 ? 1.964 -1.747 -15.683 1.00 49.16 89 MET A N 1
ATOM 683 C CA . MET A 1 89 ? 3.151 -2.090 -14.954 1.00 49.16 89 MET A CA 1
ATOM 684 C C . MET A 1 89 ? 4.146 -1.079 -15.504 1.00 49.16 89 MET A C 1
ATOM 686 O O . MET A 1 89 ? 4.641 -1.215 -16.623 1.00 49.16 89 MET A O 1
ATOM 690 N N . ILE A 1 90 ? 4.432 -0.031 -14.730 1.00 50.12 90 ILE A N 1
ATOM 691 C CA . ILE A 1 90 ? 5.711 0.655 -14.808 1.00 50.12 90 ILE A CA 1
ATOM 692 C C . ILE A 1 90 ? 6.692 -0.398 -14.293 1.00 50.12 90 ILE A C 1
ATOM 694 O O . ILE A 1 90 ? 7.253 -0.303 -13.204 1.00 50.12 90 ILE A O 1
ATOM 698 N N . SER A 1 91 ? 6.819 -1.479 -15.064 1.00 45.88 91 SER A N 1
ATOM 699 C CA . SER A 1 91 ? 7.928 -2.381 -15.060 1.00 45.88 91 SER A CA 1
ATOM 700 C C . SER A 1 91 ? 9.038 -1.439 -15.461 1.00 45.88 91 SER A C 1
ATOM 702 O O . SER A 1 91 ? 9.240 -1.151 -16.637 1.00 45.88 91 SER A O 1
ATOM 704 N N . LYS A 1 92 ? 9.683 -0.827 -14.460 1.00 49.12 92 LYS A N 1
ATOM 705 C CA . LYS A 1 92 ? 11.085 -0.477 -14.603 1.00 49.12 92 LYS A CA 1
ATOM 706 C C . LYS A 1 92 ? 11.672 -1.793 -15.089 1.00 49.12 92 LYS A C 1
ATOM 708 O O . LYS A 1 92 ? 11.667 -2.728 -14.288 1.00 49.12 92 LYS A O 1
ATOM 713 N N . PRO A 1 93 ? 11.998 -1.918 -16.388 1.00 47.22 93 PRO A N 1
ATOM 714 C CA . PRO A 1 93 ? 12.382 -3.203 -16.932 1.00 47.22 93 PRO A CA 1
ATOM 715 C C . PRO A 1 93 ? 13.492 -3.703 -16.027 1.00 47.22 93 PRO A C 1
ATOM 717 O O . PRO A 1 93 ? 14.446 -2.956 -15.763 1.00 47.22 93 PRO A O 1
ATOM 720 N N . SER A 1 94 ? 13.308 -4.898 -15.466 1.00 49.16 94 SER A N 1
ATOM 721 C CA . SER A 1 94 ? 14.361 -5.521 -14.681 1.00 49.16 94 SER A CA 1
ATOM 722 C C . SER A 1 94 ? 15.643 -5.440 -15.520 1.00 49.16 94 SER A C 1
ATOM 724 O O . SER A 1 94 ? 15.578 -5.558 -16.753 1.00 49.16 94 SER A O 1
ATOM 726 N N . PRO A 1 95 ? 16.810 -5.159 -14.916 1.00 54.72 95 PRO A N 1
ATOM 727 C CA . PRO A 1 95 ? 18.056 -5.010 -15.669 1.00 54.72 95 PRO A CA 1
ATOM 728 C C . PRO A 1 95 ? 18.323 -6.199 -16.617 1.00 54.72 95 PRO A C 1
ATOM 730 O O . PRO A 1 95 ? 18.925 -6.019 -17.672 1.00 54.72 95 PRO A O 1
ATOM 733 N N . GLU A 1 96 ? 17.772 -7.375 -16.308 1.00 53.28 96 GLU A N 1
ATOM 734 C CA . GLU A 1 96 ? 17.805 -8.589 -17.129 1.00 53.28 96 GLU A CA 1
ATOM 735 C C . GLU A 1 96 ? 16.988 -8.503 -18.438 1.00 53.28 96 GLU A C 1
ATOM 737 O O . GLU A 1 96 ? 17.462 -8.943 -19.488 1.00 53.28 96 GLU A O 1
ATOM 742 N N . GLN A 1 97 ? 15.800 -7.880 -18.443 1.00 47.88 97 GLN A N 1
ATOM 743 C CA . GLN A 1 97 ? 14.981 -7.730 -19.664 1.00 47.88 97 GLN A CA 1
ATOM 744 C C . GLN A 1 97 ? 15.559 -6.686 -20.637 1.00 47.88 97 GLN A C 1
ATOM 746 O O . GLN A 1 97 ? 15.454 -6.830 -21.861 1.00 47.88 97 GLN A O 1
ATOM 751 N N . LYS A 1 98 ? 16.243 -5.657 -20.114 1.00 52.31 98 LYS A N 1
ATOM 752 C CA . LYS A 1 98 ? 17.025 -4.720 -20.941 1.00 52.31 98 LYS A CA 1
ATOM 753 C C . LYS A 1 98 ? 18.211 -5.405 -21.625 1.00 52.31 98 LYS A C 1
ATOM 755 O O . LYS A 1 98 ? 18.515 -5.076 -22.767 1.00 52.31 98 LYS A O 1
ATOM 760 N N . GLN A 1 99 ? 18.857 -6.371 -20.973 1.00 55.28 99 GLN A N 1
ATOM 761 C CA . GLN A 1 99 ? 19.974 -7.097 -21.582 1.00 55.28 99 GLN A CA 1
ATOM 762 C C . GLN A 1 99 ? 19.522 -8.008 -22.730 1.00 55.28 99 GLN A C 1
ATOM 764 O O . GLN A 1 99 ? 20.147 -7.994 -23.789 1.00 55.28 99 GLN A O 1
ATOM 769 N N . GLN A 1 100 ? 18.412 -8.743 -22.586 1.00 54.28 100 GLN A N 1
ATOM 770 C CA . GLN A 1 100 ? 17.941 -9.635 -23.660 1.00 54.28 100 GLN A CA 1
ATOM 771 C C . GLN A 1 100 ? 17.569 -8.880 -24.945 1.00 54.28 100 GLN A C 1
ATOM 773 O O . GLN A 1 100 ? 17.914 -9.313 -26.044 1.00 54.28 100 GLN A O 1
ATOM 778 N N . THR A 1 101 ? 16.933 -7.715 -24.823 1.00 57.03 101 THR A N 1
ATOM 779 C CA . THR A 1 101 ? 16.583 -6.878 -25.985 1.00 57.03 101 THR A CA 1
ATOM 780 C C . THR A 1 101 ? 17.813 -6.254 -26.659 1.00 57.03 101 THR A C 1
ATOM 782 O O . THR A 1 101 ? 17.871 -6.160 -27.891 1.00 57.03 101 THR A O 1
ATOM 785 N N . GLN A 1 102 ? 18.846 -5.902 -25.889 1.00 59.59 102 GLN A N 1
ATOM 786 C CA . GLN A 1 102 ? 20.114 -5.393 -26.426 1.00 59.59 102 GLN A CA 1
ATOM 787 C C . GLN A 1 102 ? 20.929 -6.461 -27.166 1.00 59.59 102 GLN A C 1
ATOM 789 O O . GLN A 1 102 ? 21.542 -6.153 -28.193 1.00 59.59 102 GLN A O 1
ATOM 794 N N . LEU A 1 103 ? 20.903 -7.716 -26.708 1.00 60.47 103 LEU A N 1
ATOM 795 C CA . LEU A 1 103 ? 21.597 -8.820 -27.379 1.00 60.47 103 LEU A CA 1
ATOM 796 C C . LEU A 1 103 ? 21.012 -9.098 -28.772 1.00 60.47 103 LEU A C 1
ATOM 798 O O . LEU A 1 103 ? 21.765 -9.254 -29.735 1.00 60.47 103 LEU A O 1
ATOM 802 N N . ILE A 1 104 ? 19.682 -9.079 -28.904 1.00 64.38 104 ILE A N 1
ATOM 803 C CA . ILE A 1 104 ? 19.000 -9.317 -30.188 1.00 64.38 104 ILE A CA 1
ATOM 804 C C . ILE A 1 104 ? 19.255 -8.162 -31.165 1.00 64.38 104 ILE A C 1
ATOM 806 O O . ILE A 1 104 ? 19.602 -8.390 -32.325 1.00 64.38 104 ILE A O 1
ATOM 810 N N . THR A 1 105 ? 19.159 -6.918 -30.691 1.00 66.94 105 THR A N 1
ATOM 811 C CA . THR A 1 105 ? 19.386 -5.728 -31.531 1.00 66.94 105 THR A CA 1
ATOM 812 C C . THR A 1 105 ? 20.831 -5.661 -32.037 1.00 66.94 105 THR A C 1
ATOM 814 O O . THR A 1 105 ? 21.078 -5.349 -33.204 1.00 66.94 105 THR A O 1
ATOM 817 N N . SER A 1 106 ? 21.798 -6.031 -31.190 1.00 66.06 106 SER A N 1
ATOM 818 C CA . SER A 1 106 ? 23.218 -6.063 -31.565 1.00 66.06 106 SER A CA 1
ATOM 819 C C . SER A 1 106 ? 23.519 -7.138 -32.612 1.00 66.06 106 SER A C 1
ATOM 821 O O . SER A 1 106 ? 24.321 -6.910 -33.519 1.00 66.06 106 SER A O 1
ATOM 823 N N . ALA A 1 107 ? 22.856 -8.297 -32.535 1.00 69.50 107 ALA A N 1
ATOM 824 C CA . ALA A 1 107 ? 22.988 -9.344 -33.546 1.00 69.50 107 ALA A CA 1
ATOM 825 C C . ALA A 1 107 ? 22.426 -8.899 -34.908 1.00 69.50 107 ALA A C 1
ATOM 827 O O . ALA A 1 107 ? 23.055 -9.143 -35.939 1.00 69.50 107 ALA A O 1
ATOM 828 N N . LEU A 1 108 ? 21.290 -8.192 -34.910 1.00 73.12 108 LEU A N 1
ATOM 829 C CA . LEU A 1 108 ? 20.643 -7.709 -36.130 1.00 73.12 108 LEU A CA 1
ATOM 830 C C . LEU A 1 108 ? 21.490 -6.647 -36.848 1.00 73.12 108 LEU A C 1
ATOM 832 O O . LEU A 1 108 ? 21.748 -6.770 -38.044 1.00 73.12 108 LEU A O 1
ATOM 836 N N . ASN A 1 109 ? 22.016 -5.666 -36.108 1.00 72.69 109 ASN A N 1
ATOM 837 C CA . ASN A 1 109 ? 22.917 -4.655 -36.673 1.00 72.69 109 ASN A CA 1
ATOM 838 C C . ASN A 1 109 ? 24.200 -5.276 -37.244 1.00 72.69 109 ASN A C 1
ATOM 840 O O . ASN A 1 109 ? 24.704 -4.823 -38.274 1.00 72.69 109 ASN A O 1
ATOM 844 N N . ARG A 1 110 ? 24.708 -6.353 -36.627 1.00 72.69 110 ARG A N 1
ATOM 845 C CA . ARG A 1 110 ? 25.885 -7.075 -37.131 1.00 72.69 110 ARG A CA 1
ATOM 846 C C . ARG A 1 110 ? 25.612 -7.772 -38.462 1.00 72.69 110 ARG A C 1
ATOM 848 O O . ARG A 1 110 ? 26.477 -7.757 -39.336 1.00 72.69 110 ARG A O 1
ATOM 855 N N . LEU A 1 111 ? 24.430 -8.367 -38.617 1.00 79.62 111 LEU A N 1
ATOM 856 C CA . LEU A 1 111 ? 24.021 -9.009 -39.867 1.00 79.62 111 LEU A CA 1
ATOM 857 C C . LEU A 1 111 ? 23.843 -7.975 -40.981 1.00 79.62 111 LEU A C 1
ATOM 859 O O . LEU A 1 111 ? 24.415 -8.146 -42.054 1.00 79.62 111 LEU A O 1
ATOM 863 N N . THR A 1 112 ? 23.142 -6.874 -40.708 1.00 78.38 112 THR A N 1
ATOM 864 C CA . THR A 1 112 ? 22.927 -5.806 -41.695 1.00 78.38 112 THR A CA 1
ATOM 865 C C . THR A 1 112 ? 24.249 -5.189 -42.160 1.00 78.38 112 THR A C 1
ATOM 867 O O . THR A 1 112 ? 24.477 -5.067 -43.363 1.00 78.38 112 THR A O 1
ATOM 870 N N . GLY A 1 113 ? 25.165 -4.873 -41.235 1.00 73.62 113 GLY A N 1
ATOM 871 C CA . GLY A 1 113 ? 26.490 -4.345 -41.582 1.00 73.62 113 GLY A CA 1
ATOM 872 C C . GLY A 1 113 ? 27.332 -5.330 -42.400 1.00 73.62 113 GLY A C 1
ATOM 873 O O . GLY A 1 113 ? 27.934 -4.943 -43.402 1.00 73.62 113 GLY A O 1
ATOM 874 N N . GLY A 1 114 ? 27.317 -6.618 -42.035 1.00 79.00 114 GLY A N 1
ATOM 875 C CA . GLY A 1 114 ? 28.011 -7.668 -42.786 1.00 79.00 114 GLY A CA 1
ATOM 876 C C . GLY A 1 114 ? 27.492 -7.826 -44.218 1.00 79.00 114 GLY A C 1
ATOM 877 O O . GLY A 1 114 ? 28.290 -7.955 -45.146 1.00 79.00 114 GLY A O 1
ATOM 878 N N . VAL A 1 115 ? 26.171 -7.747 -44.413 1.00 84.56 115 VAL A N 1
ATOM 879 C CA . VAL A 1 115 ? 25.543 -7.807 -45.743 1.00 84.56 115 VAL A CA 1
ATOM 880 C C . VAL A 1 115 ? 25.940 -6.604 -46.603 1.00 84.56 115 VAL A C 1
ATOM 882 O O . VAL A 1 115 ? 26.279 -6.787 -47.771 1.00 84.56 115 VAL A O 1
ATOM 885 N N . ILE A 1 116 ? 25.968 -5.390 -46.040 1.00 80.25 116 ILE A N 1
ATOM 886 C CA . ILE A 1 116 ? 26.371 -4.175 -46.771 1.00 80.25 116 ILE A CA 1
ATOM 887 C C . ILE A 1 116 ? 27.837 -4.259 -47.216 1.00 80.25 116 ILE A C 1
ATOM 889 O O . ILE A 1 116 ? 28.142 -3.962 -48.370 1.00 80.25 116 ILE A O 1
ATOM 893 N N . VAL A 1 117 ? 28.742 -4.702 -46.336 1.00 79.69 117 VAL A N 1
ATOM 894 C CA . VAL A 1 117 ? 30.167 -4.864 -46.676 1.00 79.69 117 VAL A CA 1
ATOM 895 C C . VAL A 1 117 ? 30.357 -5.936 -47.748 1.00 79.69 117 VAL A C 1
ATOM 897 O O . VAL A 1 117 ? 31.084 -5.706 -48.712 1.00 79.69 117 VAL A O 1
ATOM 900 N N . ALA A 1 118 ? 29.677 -7.080 -47.630 1.00 80.69 118 ALA A N 1
ATOM 901 C CA . ALA A 1 118 ? 29.733 -8.130 -48.645 1.00 80.69 118 ALA A CA 1
ATOM 902 C C . ALA A 1 118 ? 29.236 -7.627 -50.011 1.00 80.69 118 ALA A C 1
ATOM 904 O O . ALA A 1 118 ? 29.896 -7.853 -51.025 1.00 80.69 118 ALA A O 1
ATOM 905 N N . ALA A 1 119 ? 28.123 -6.887 -50.039 1.00 81.19 119 ALA A N 1
ATOM 906 C CA . ALA A 1 119 ? 27.592 -6.289 -51.261 1.00 81.19 119 ALA A CA 1
ATOM 907 C C . ALA A 1 119 ? 28.550 -5.250 -51.870 1.00 81.19 119 ALA A C 1
ATOM 909 O O . ALA A 1 119 ? 28.748 -5.248 -53.084 1.00 81.19 119 ALA A O 1
ATOM 910 N N . LEU A 1 120 ? 29.188 -4.409 -51.047 1.00 77.06 120 LEU A N 1
ATOM 911 C CA . LEU A 1 120 ? 30.186 -3.427 -51.490 1.00 77.06 120 LEU A CA 1
ATOM 912 C C . LEU A 1 120 ? 31.445 -4.083 -52.060 1.00 77.06 120 LEU A C 1
ATOM 914 O O . LEU A 1 120 ? 31.958 -3.613 -53.073 1.00 77.06 120 LEU A O 1
ATOM 918 N N . ILE A 1 121 ? 31.927 -5.171 -51.451 1.00 77.75 121 ILE A N 1
ATOM 919 C CA . ILE A 1 121 ? 33.071 -5.932 -51.971 1.00 77.75 121 ILE A CA 1
ATOM 920 C C . ILE A 1 121 ? 32.714 -6.529 -53.329 1.00 77.75 121 ILE A C 1
ATOM 922 O O . ILE A 1 121 ? 33.454 -6.326 -54.285 1.00 77.75 121 ILE A O 1
ATOM 926 N N . VAL A 1 122 ? 31.561 -7.198 -53.443 1.00 81.44 122 VAL A N 1
ATOM 927 C CA . VAL A 1 122 ? 31.110 -7.782 -54.716 1.00 81.44 122 VAL A CA 1
ATOM 928 C C . VAL A 1 122 ? 30.956 -6.697 -55.785 1.00 81.44 122 VAL A C 1
ATOM 930 O O . VAL A 1 122 ? 31.496 -6.845 -56.880 1.00 81.44 122 VAL A O 1
ATOM 933 N N . ALA A 1 123 ? 30.306 -5.575 -55.462 1.00 75.69 123 ALA A N 1
ATOM 934 C CA . ALA A 1 123 ? 30.168 -4.441 -56.372 1.00 75.69 123 ALA A CA 1
ATOM 935 C C . ALA A 1 123 ? 31.540 -3.885 -56.798 1.00 75.69 123 ALA A C 1
ATOM 937 O O . ALA A 1 123 ? 31.801 -3.747 -57.993 1.00 75.69 123 ALA A O 1
ATOM 938 N N . GLY A 1 124 ? 32.453 -3.653 -55.851 1.00 69.81 124 GLY A N 1
ATOM 939 C CA . GLY A 1 124 ? 33.815 -3.188 -56.121 1.00 69.81 124 GLY A CA 1
ATOM 940 C C . GLY A 1 124 ? 34.612 -4.158 -56.995 1.00 69.81 124 GLY A C 1
ATOM 941 O O . GLY A 1 124 ? 35.270 -3.732 -57.943 1.00 69.81 124 GLY A O 1
ATOM 942 N N . THR A 1 125 ? 34.518 -5.466 -56.743 1.00 76.19 125 THR A N 1
ATOM 943 C CA . THR A 1 125 ? 35.156 -6.501 -57.568 1.00 76.19 125 THR A CA 1
ATOM 944 C C . THR A 1 125 ? 34.585 -6.515 -58.986 1.00 76.19 125 THR A C 1
ATOM 946 O O . THR A 1 125 ? 35.359 -6.517 -59.940 1.00 76.19 125 THR A O 1
ATOM 949 N N . THR A 1 126 ? 33.258 -6.454 -59.157 1.00 74.56 126 THR A N 1
ATOM 950 C CA . THR A 1 126 ? 32.645 -6.405 -60.502 1.00 74.56 126 THR A CA 1
ATOM 951 C C . THR A 1 126 ? 33.041 -5.151 -61.286 1.00 74.56 126 THR A C 1
ATOM 953 O O . THR A 1 126 ? 33.203 -5.209 -62.504 1.00 74.56 126 THR A O 1
ATOM 956 N N . LEU A 1 127 ? 33.253 -4.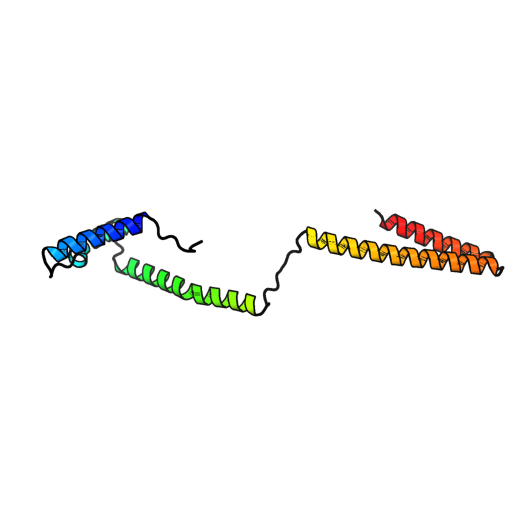025 -60.600 1.00 70.38 127 LEU A N 1
ATOM 957 C CA . LEU A 1 127 ? 33.618 -2.759 -61.230 1.00 70.38 127 LEU A CA 1
ATOM 958 C C . LEU A 1 127 ? 35.085 -2.735 -61.691 1.00 70.38 127 LEU A C 1
ATOM 960 O O . LEU A 1 127 ? 35.371 -2.227 -62.774 1.00 70.38 127 LEU A O 1
ATOM 964 N N . VAL A 1 128 ? 35.992 -3.349 -60.919 1.00 68.25 128 VAL A N 1
ATOM 965 C CA . VAL A 1 128 ? 37.404 -3.548 -61.303 1.00 68.25 128 VAL A CA 1
ATOM 966 C C . VAL A 1 128 ? 37.517 -4.482 -62.511 1.00 68.25 128 VAL A C 1
ATOM 968 O O . VAL A 1 128 ? 38.282 -4.205 -63.433 1.00 68.25 128 VAL A O 1
ATOM 971 N N . VAL A 1 129 ? 36.728 -5.562 -62.542 1.00 72.25 129 VAL A N 1
ATOM 972 C CA . VAL A 1 129 ? 36.727 -6.527 -63.658 1.00 72.25 129 VAL A CA 1
ATOM 973 C C . VAL A 1 129 ? 36.216 -5.897 -64.962 1.00 72.25 129 VAL A C 1
ATOM 975 O O . VAL A 1 129 ? 36.683 -6.263 -66.035 1.00 72.25 129 VAL A O 1
ATOM 978 N N . ASN A 1 130 ? 35.332 -4.897 -64.884 1.00 73.88 130 ASN A N 1
ATOM 979 C CA . ASN A 1 130 ? 34.825 -4.147 -66.042 1.00 73.88 130 ASN A CA 1
ATOM 980 C C . ASN A 1 130 ? 35.799 -3.082 -66.599 1.00 73.88 130 ASN A C 1
ATOM 982 O O . ASN A 1 130 ? 35.414 -2.297 -67.464 1.00 73.88 130 ASN A O 1
ATOM 986 N N . GLY A 1 131 ? 37.053 -3.032 -66.134 1.00 65.06 131 GLY A N 1
ATOM 987 C CA . GLY A 1 131 ? 38.110 -2.217 -66.750 1.00 65.06 131 GLY A CA 1
ATOM 988 C C . GLY A 1 131 ? 38.149 -0.738 -66.341 1.00 65.06 131 GLY A C 1
ATOM 989 O O . GLY A 1 131 ? 39.010 -0.006 -66.819 1.00 65.06 131 GLY A O 1
ATOM 990 N N . ASN A 1 132 ? 37.286 -0.292 -65.421 1.00 62.72 132 ASN A N 1
ATOM 991 C CA . ASN A 1 132 ? 37.324 1.062 -64.851 1.00 62.72 132 ASN A CA 1
ATOM 992 C C . ASN A 1 132 ? 38.116 1.081 -63.534 1.00 62.72 132 ASN A C 1
ATOM 994 O O . ASN A 1 132 ? 37.547 1.075 -6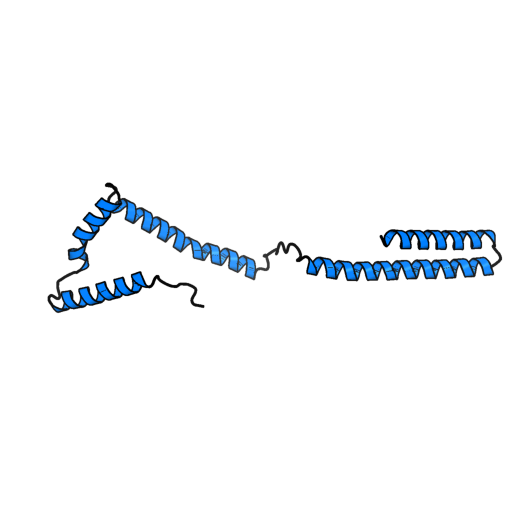2.438 1.00 62.72 132 ASN A O 1
ATOM 998 N N . TRP A 1 133 ? 39.446 1.112 -63.651 1.00 61.09 133 TRP A N 1
ATOM 999 C CA . TRP A 1 133 ? 40.387 1.068 -62.521 1.00 61.09 133 TRP A CA 1
ATOM 1000 C C . TRP A 1 133 ? 40.154 2.185 -61.486 1.00 61.09 133 TRP A C 1
ATOM 1002 O O . TRP A 1 133 ? 40.231 1.938 -60.282 1.00 61.09 133 TRP A O 1
ATOM 1012 N N . GLU A 1 134 ? 39.786 3.392 -61.932 1.00 64.62 134 GLU A N 1
ATOM 1013 C CA . GLU A 1 134 ? 39.575 4.545 -61.042 1.00 64.62 134 GLU A CA 1
ATOM 1014 C C . GLU A 1 134 ? 38.333 4.401 -60.152 1.00 64.62 134 GLU A C 1
ATOM 1016 O O . GLU A 1 134 ? 38.380 4.681 -58.953 1.00 64.62 134 GLU A O 1
ATOM 1021 N N . LEU A 1 135 ? 37.232 3.887 -60.705 1.00 63.44 135 LEU A N 1
ATOM 1022 C CA . LEU A 1 135 ? 36.002 3.655 -59.942 1.00 63.44 135 LEU A CA 1
ATOM 1023 C C . LEU A 1 135 ? 36.122 2.423 -59.033 1.00 63.44 135 LEU A C 1
ATOM 1025 O O . LEU A 1 135 ? 35.538 2.390 -57.948 1.00 63.44 135 LEU A O 1
ATOM 1029 N N . GLY A 1 136 ? 36.917 1.431 -59.440 1.00 60.03 136 GLY A N 1
ATOM 1030 C CA 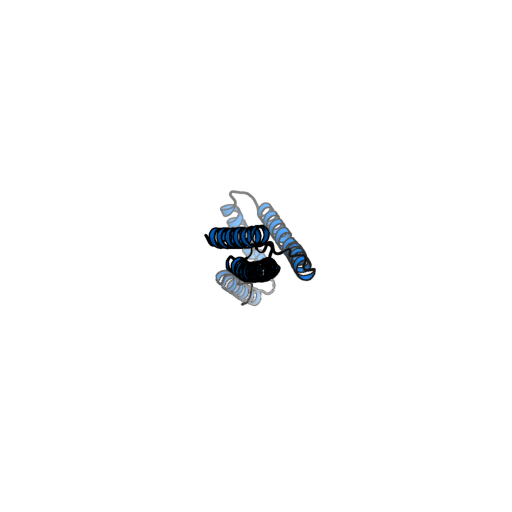. GLY A 1 136 ? 37.211 0.242 -58.644 1.00 60.03 136 GLY A CA 1
ATOM 1031 C C . GLY A 1 136 ? 37.963 0.556 -57.349 1.00 60.03 136 GLY A C 1
ATOM 1032 O O . GLY A 1 136 ? 37.535 0.131 -56.275 1.00 60.03 136 GLY A O 1
ATOM 1033 N N . ILE A 1 137 ? 39.030 1.363 -57.421 1.00 69.69 137 ILE A N 1
ATOM 1034 C CA . ILE A 1 137 ? 39.767 1.815 -56.227 1.00 69.69 137 ILE A CA 1
ATOM 1035 C C . ILE A 1 137 ? 38.856 2.640 -55.308 1.00 69.69 137 ILE A C 1
ATOM 1037 O O . ILE A 1 137 ? 38.885 2.449 -54.090 1.00 69.69 137 ILE A O 1
ATOM 1041 N N . GLY A 1 138 ? 37.995 3.493 -55.876 1.00 71.50 138 GLY A N 1
ATOM 1042 C CA . GLY A 1 138 ? 36.986 4.234 -55.114 1.00 71.50 138 GLY A CA 1
ATOM 1043 C C . GLY A 1 138 ? 36.028 3.314 -54.347 1.00 71.50 138 GLY A C 1
ATOM 1044 O O . GLY A 1 138 ? 35.798 3.516 -53.154 1.00 71.50 138 GLY A O 1
ATOM 1045 N N . GLY A 1 139 ? 35.531 2.254 -54.993 1.00 67.31 139 GLY A N 1
ATOM 1046 C CA . GLY A 1 139 ? 34.655 1.262 -54.361 1.00 67.31 139 GLY A CA 1
ATOM 1047 C C . GLY A 1 139 ? 35.323 0.507 -53.207 1.00 67.31 139 GLY A C 1
ATOM 1048 O O . GLY A 1 139 ? 34.726 0.345 -52.141 1.00 67.31 139 GLY A O 1
ATOM 1049 N N . TRP A 1 140 ? 36.586 0.110 -53.375 1.00 68.31 140 TRP A N 1
ATOM 1050 C CA . TRP A 1 140 ? 37.364 -0.545 -52.317 1.00 68.31 140 TRP A CA 1
ATOM 1051 C C . TRP A 1 140 ? 37.695 0.407 -51.158 1.00 68.31 140 TRP A C 1
ATOM 1053 O O . TRP A 1 140 ? 37.654 -0.001 -49.996 1.00 68.31 140 TRP A O 1
ATOM 1063 N N . GLY A 1 141 ? 37.953 1.684 -51.452 1.00 74.19 141 GLY A N 1
ATOM 1064 C CA . GLY A 1 141 ? 38.162 2.724 -50.442 1.00 74.19 141 GLY A CA 1
ATOM 1065 C C . GLY A 1 141 ? 36.918 2.965 -49.584 1.00 74.19 141 GLY A C 1
ATOM 1066 O O . GLY A 1 141 ? 37.009 2.980 -48.356 1.00 74.19 141 GLY A O 1
ATOM 1067 N N . VAL A 1 142 ? 35.741 3.065 -50.209 1.00 74.62 142 VAL A N 1
ATOM 1068 C CA . VAL A 1 142 ? 34.461 3.192 -49.490 1.00 74.62 142 VAL A CA 1
ATOM 1069 C C . VAL A 1 142 ? 34.183 1.946 -48.645 1.00 74.62 142 VAL A C 1
ATOM 1071 O O . VAL A 1 142 ? 33.792 2.074 -47.485 1.00 74.62 142 VAL A O 1
ATOM 1074 N N . ALA A 1 143 ? 34.452 0.748 -49.171 1.00 68.94 143 ALA A N 1
ATOM 1075 C CA . ALA A 1 143 ? 34.300 -0.495 -48.415 1.00 68.94 143 ALA A CA 1
ATOM 1076 C C . ALA A 1 143 ? 35.204 -0.532 -47.167 1.00 68.94 143 ALA A C 1
ATOM 1078 O O . ALA A 1 143 ? 34.741 -0.900 -46.086 1.00 68.94 143 ALA A O 1
ATOM 1079 N N . LEU A 1 144 ? 36.463 -0.092 -47.281 1.00 76.06 144 LEU A N 1
ATOM 1080 C CA . LEU A 1 144 ? 37.388 0.009 -46.147 1.00 76.06 144 LEU A CA 1
ATOM 1081 C C . LEU A 1 144 ? 36.924 1.028 -45.102 1.00 76.06 144 LEU A C 1
ATOM 1083 O O . LEU A 1 144 ? 36.978 0.739 -43.908 1.00 76.06 144 LEU A O 1
ATOM 1087 N N . ILE A 1 145 ? 36.431 2.191 -45.532 1.00 79.69 145 ILE A N 1
ATOM 10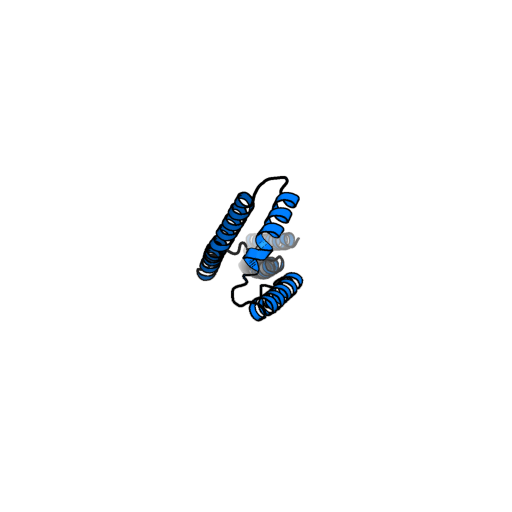88 C CA . ILE A 1 145 ? 35.911 3.229 -44.629 1.00 79.69 145 ILE A CA 1
ATOM 1089 C C . ILE A 1 145 ? 34.700 2.710 -43.847 1.00 79.69 145 ILE A C 1
ATOM 1091 O O . ILE A 1 145 ? 34.638 2.880 -42.629 1.00 79.69 145 ILE A O 1
ATOM 1095 N N . VAL A 1 146 ? 33.770 2.024 -44.516 1.00 75.44 146 VAL A N 1
ATOM 1096 C CA . VAL A 1 146 ? 32.596 1.415 -43.870 1.00 75.44 146 VAL A CA 1
ATOM 1097 C C . VAL A 1 146 ? 33.017 0.329 -42.874 1.00 75.44 146 VAL A C 1
ATOM 1099 O O . VAL A 1 146 ? 32.472 0.265 -41.772 1.00 75.44 146 VAL A O 1
ATOM 1102 N N . LEU A 1 147 ? 34.024 -0.482 -43.210 1.00 76.81 147 LEU A N 1
ATOM 1103 C CA . LEU A 1 147 ? 34.546 -1.533 -42.330 1.00 76.81 147 LEU A CA 1
ATOM 1104 C C . LEU A 1 147 ? 35.215 -0.938 -41.079 1.00 76.81 147 LEU A C 1
ATOM 1106 O O . LEU A 1 147 ? 34.945 -1.377 -39.959 1.00 76.81 147 LEU A O 1
ATOM 1110 N N . VAL A 1 148 ? 36.032 0.105 -41.244 1.00 79.69 148 VAL A N 1
ATOM 1111 C CA . VAL A 1 148 ? 36.672 0.814 -40.124 1.00 79.69 148 VAL A CA 1
ATOM 1112 C C . VAL A 1 148 ? 35.626 1.494 -39.239 1.00 79.69 148 VAL A C 1
ATOM 1114 O O . VAL A 1 148 ? 35.692 1.372 -38.017 1.00 79.69 148 VAL A O 1
ATOM 1117 N N . TRP A 1 149 ? 34.619 2.142 -39.828 1.00 78.94 149 TRP A N 1
ATOM 1118 C CA . TRP A 1 149 ? 33.526 2.766 -39.080 1.00 78.94 149 TRP A CA 1
ATOM 1119 C C . TRP A 1 149 ? 32.714 1.738 -38.276 1.00 78.94 149 TRP A C 1
ATOM 1121 O O . TRP A 1 149 ? 32.435 1.953 -37.095 1.00 78.94 149 TRP A O 1
ATOM 1131 N N . MET A 1 150 ? 32.428 0.573 -38.867 1.00 73.38 150 MET A N 1
ATOM 1132 C CA . MET A 1 150 ? 31.774 -0.549 -38.186 1.00 73.38 150 MET A CA 1
ATOM 1133 C C . MET A 1 150 ? 32.633 -1.119 -37.043 1.00 73.38 150 MET A C 1
ATOM 1135 O O . MET A 1 150 ? 32.097 -1.537 -36.017 1.00 73.38 150 MET A O 1
ATOM 1139 N N . MET A 1 151 ? 33.963 -1.116 -37.181 1.00 76.19 151 MET A N 1
ATOM 1140 C CA . MET A 1 151 ? 34.878 -1.562 -36.124 1.00 76.19 151 MET A CA 1
ATOM 1141 C C . MET A 1 151 ? 34.990 -0.546 -34.975 1.00 76.19 151 MET A C 1
ATOM 1143 O O . MET A 1 151 ? 35.176 -0.953 -33.832 1.00 76.19 151 MET A O 1
ATOM 1147 N N . ILE A 1 152 ? 34.849 0.755 -35.248 1.00 79.31 152 ILE A N 1
ATOM 1148 C CA . ILE A 1 152 ? 34.887 1.814 -34.224 1.00 79.31 152 ILE A CA 1
ATOM 1149 C C . ILE A 1 152 ? 33.623 1.800 -33.357 1.00 79.31 152 ILE A C 1
ATOM 1151 O O . ILE A 1 152 ? 33.735 1.959 -32.147 1.00 79.31 152 ILE A O 1
ATOM 1155 N N . GLN A 1 153 ? 32.448 1.504 -33.925 1.00 69.06 153 GLN A N 1
ATOM 1156 C CA . GLN A 1 153 ? 31.206 1.327 -33.148 1.00 69.06 153 GLN A CA 1
ATOM 1157 C C . GLN A 1 153 ? 31.213 0.100 -32.211 1.00 69.06 153 GLN A C 1
ATOM 1159 O O . GLN A 1 153 ? 30.250 -0.144 -31.490 1.00 69.06 153 GLN A O 1
ATOM 1164 N N . ARG A 1 154 ? 32.288 -0.697 -32.227 1.00 59.38 154 ARG A N 1
ATOM 1165 C CA . ARG A 1 154 ? 32.490 -1.866 -31.362 1.00 59.38 154 ARG A CA 1
ATOM 1166 C C . ARG A 1 154 ? 32.973 -1.501 -29.944 1.00 59.38 154 ARG A C 1
ATOM 1168 O O . ARG A 1 154 ? 33.007 -2.400 -29.104 1.00 59.38 154 ARG A O 1
ATOM 1175 N N . LYS A 1 155 ? 33.391 -0.253 -29.690 1.00 45.53 155 LYS A N 1
ATOM 1176 C CA . LYS A 1 155 ? 33.809 0.265 -28.371 1.00 45.53 155 LYS A CA 1
ATOM 1177 C C . LYS A 1 155 ? 32.760 1.204 -27.796 1.00 45.53 155 LYS A C 1
ATOM 1179 O O . LYS A 1 155 ? 32.577 1.134 -26.563 1.00 45.53 155 LYS A O 1
#

pLDDT: mean 74.98, std 12.0, range [45.53, 93.56]

Radius of gyration: 41.06 Å; chains: 1; bounding box: 71×33×107 Å